Protein AF-A0A4Z0D4N6-F1 (afdb_monomer_lite)

Organism: NCBI:txid2562294

Secondary structure (DSSP, 8-state):
-HHHHHHHHHTT--SSHHHHHHHHT--HHHHHHHHHHHHHTTSB----------S--TT--GGG----------B-HHHHHHHHT-

Foldseek 3Di:
DLLVLLVCLVVLVDQALVSVCVVVVHDSVVSVVSVVVCVVVQQWDPPPPPPPVPDDDPDDDPPDDPPPPSRSTHTDPVNVVVNVVD

Radius of gyration: 14.97 Å; chains: 1; bounding box: 24×28×47 Å

Structure (mmCIF, N/CA/C/O backbone):
data_AF-A0A4Z0D4N6-F1
#
_entry.id   AF-A0A4Z0D4N6-F1
#
loop_
_atom_site.group_PDB
_atom_site.id
_atom_site.type_symbol
_atom_site.label_atom_id
_atom_site.label_alt_id
_atom_site.label_comp_id
_atom_site.label_asym_id
_atom_site.label_entity_id
_atom_site.label_seq_id
_atom_site.pdbx_PDB_ins_code
_atom_site.Cartn_x
_atom_site.Cartn_y
_atom_site.Cartn_z
_atom_site.occupancy
_atom_site.B_iso_or_equiv
_atom_site.auth_seq_id
_atom_site.auth_comp_id
_atom_site.auth_asym_id
_atom_site.auth_atom_id
_atom_site.pdbx_PDB_model_num
ATOM 1 N N . MET A 1 1 ? 3.484 6.091 7.154 1.00 72.69 1 MET A N 1
ATOM 2 C CA . MET A 1 1 ? 3.858 5.223 6.012 1.00 72.69 1 MET A CA 1
ATOM 3 C C . MET A 1 1 ? 2.873 4.078 5.758 1.00 72.69 1 MET A C 1
ATOM 5 O O . MET A 1 1 ? 2.122 4.174 4.799 1.00 72.69 1 MET A O 1
ATOM 9 N N . LEU A 1 2 ? 2.784 3.030 6.596 1.00 80.50 2 LEU A N 1
ATOM 10 C CA . LEU A 1 2 ? 1.907 1.869 6.315 1.00 80.50 2 LEU A CA 1
ATOM 11 C C . LEU A 1 2 ? 0.404 2.225 6.272 1.00 80.50 2 LEU A C 1
ATOM 13 O O . LEU A 1 2 ? -0.291 1.877 5.320 1.00 80.50 2 LEU A O 1
ATOM 17 N N . LYS A 1 3 ? -0.079 2.991 7.263 1.00 85.38 3 LYS A N 1
ATOM 18 C CA . LYS A 1 3 ? -1.465 3.505 7.311 1.00 85.38 3 LYS A CA 1
ATOM 19 C C . LYS A 1 3 ? -1.798 4.375 6.094 1.00 85.38 3 LYS A C 1
ATOM 21 O O . LYS A 1 3 ? -2.872 4.247 5.519 1.00 85.38 3 LYS A O 1
ATOM 26 N N . GLU A 1 4 ? -0.879 5.254 5.708 1.00 87.19 4 GLU A N 1
ATOM 27 C CA . GLU A 1 4 ? -1.066 6.173 4.580 1.00 87.19 4 GLU A CA 1
ATOM 28 C C . GLU A 1 4 ? -1.122 5.423 3.253 1.00 87.19 4 GLU A C 1
ATOM 30 O O . GLU A 1 4 ? -2.011 5.691 2.456 1.00 87.19 4 GLU A O 1
ATOM 35 N N . CYS A 1 5 ? -0.257 4.425 3.056 1.00 86.44 5 CYS A N 1
ATOM 36 C CA . CYS A 1 5 ? -0.312 3.554 1.885 1.00 86.44 5 CYS A CA 1
ATOM 37 C C . CYS A 1 5 ? -1.673 2.846 1.775 1.00 86.44 5 CYS A C 1
ATOM 39 O O . CYS A 1 5 ? -2.334 2.930 0.744 1.00 86.44 5 CYS A O 1
ATOM 41 N N . LEU A 1 6 ? -2.157 2.240 2.867 1.00 87.12 6 LEU A N 1
ATOM 42 C CA . LEU A 1 6 ? -3.475 1.597 2.891 1.00 87.12 6 LEU A CA 1
ATOM 43 C C . LEU A 1 6 ? -4.619 2.579 2.610 1.00 87.12 6 LEU A C 1
ATOM 45 O O . LEU A 1 6 ? -5.558 2.231 1.897 1.00 87.12 6 LEU A O 1
ATOM 49 N N . LYS A 1 7 ? -4.532 3.812 3.118 1.00 87.69 7 LYS A N 1
ATOM 50 C CA . LYS A 1 7 ? -5.510 4.870 2.839 1.00 87.69 7 LYS A CA 1
ATOM 51 C C . LYS A 1 7 ? -5.506 5.271 1.361 1.00 87.69 7 LYS A C 1
ATOM 53 O O . LYS A 1 7 ? -6.566 5.306 0.746 1.00 87.69 7 LYS A O 1
ATOM 58 N N . LEU A 1 8 ? -4.328 5.484 0.776 1.00 86.62 8 LEU A N 1
ATOM 59 C CA . LEU A 1 8 ? -4.174 5.798 -0.646 1.00 86.62 8 LEU A CA 1
ATOM 60 C C . LEU A 1 8 ? -4.757 4.700 -1.545 1.00 86.62 8 LEU A C 1
ATOM 62 O O . LEU A 1 8 ? -5.410 5.007 -2.545 1.00 86.62 8 LEU A O 1
ATOM 66 N N . ILE A 1 9 ? -4.549 3.433 -1.173 1.00 86.12 9 ILE A N 1
ATOM 67 C CA . ILE A 1 9 ? -5.125 2.272 -1.861 1.00 86.12 9 ILE A CA 1
ATOM 68 C C . ILE A 1 9 ? -6.651 2.251 -1.688 1.00 86.12 9 ILE A C 1
ATOM 70 O O . ILE A 1 9 ? -7.373 2.090 -2.668 1.00 86.12 9 ILE A O 1
ATOM 74 N N . SER A 1 10 ? -7.160 2.486 -0.473 1.00 85.00 10 SER A N 1
ATOM 75 C CA . SER A 1 10 ? -8.604 2.538 -0.191 1.00 85.00 10 SER A CA 1
ATOM 76 C C . SER A 1 10 ? -9.341 3.607 -0.990 1.00 85.00 10 SER A C 1
ATOM 78 O O . SER A 1 10 ? -10.501 3.418 -1.343 1.00 85.00 10 SER A O 1
ATOM 80 N N . GLU A 1 11 ? -8.694 4.744 -1.225 1.00 84.44 11 GLU A N 1
ATOM 81 C CA . GLU A 1 11 ? -9.252 5.871 -1.972 1.00 84.44 11 GLU A CA 1
ATOM 82 C C . GLU A 1 11 ? -9.184 5.651 -3.494 1.00 84.44 11 GLU A C 1
ATOM 84 O O . GLU A 1 11 ? -9.648 6.497 -4.255 1.00 84.44 11 GLU A O 1
ATOM 89 N N . GLY A 1 12 ? -8.575 4.551 -3.960 1.00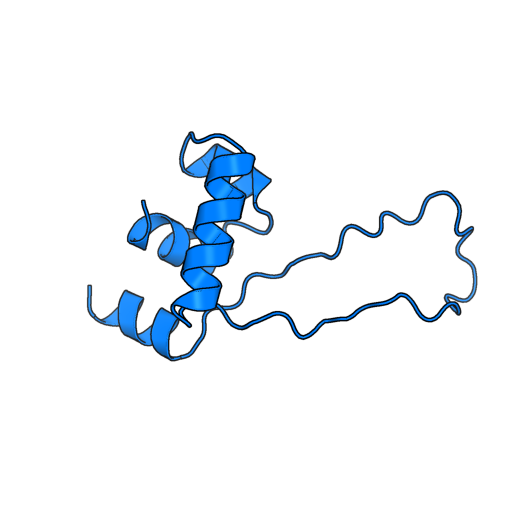 78.12 12 GLY A N 1
ATOM 90 C CA . GLY A 1 12 ? -8.324 4.306 -5.385 1.00 78.12 12 GLY A CA 1
ATOM 91 C C . GLY A 1 12 ? -7.339 5.304 -6.005 1.00 78.12 12 GLY A C 1
ATOM 92 O O . GLY A 1 12 ? -7.264 5.437 -7.227 1.00 78.12 12 GLY A O 1
ATOM 93 N N . SER A 1 13 ? -6.591 6.023 -5.162 1.00 74.69 13 SER A N 1
ATOM 94 C CA . SER A 1 13 ? -5.680 7.100 -5.554 1.00 74.69 13 SER A CA 1
ATOM 95 C C . SER A 1 13 ? -4.347 6.598 -6.110 1.00 74.69 13 SER A C 1
ATOM 97 O O . SER A 1 13 ? -3.582 7.397 -6.650 1.00 74.69 13 SER A O 1
ATOM 99 N N . VAL A 1 14 ? -4.040 5.310 -5.950 1.00 78.75 14 VAL A N 1
ATOM 100 C CA . VAL A 1 14 ? -2.795 4.680 -6.407 1.00 78.75 14 VAL A CA 1
ATOM 101 C C . VAL A 1 14 ? -3.105 3.402 -7.174 1.00 78.75 14 VAL A C 1
ATOM 103 O O . VAL A 1 14 ? -3.953 2.617 -6.756 1.00 78.75 14 VAL A O 1
ATOM 106 N N . LYS A 1 15 ? -2.423 3.204 -8.307 1.00 73.12 15 LYS A N 1
ATOM 107 C CA . LYS A 1 15 ? -2.608 2.035 -9.185 1.00 73.12 15 LYS A CA 1
ATOM 108 C C . LYS A 1 15 ? -1.302 1.288 -9.462 1.00 73.12 15 LYS A C 1
ATOM 110 O O . LYS A 1 15 ? -1.292 0.335 -10.229 1.00 73.12 15 LYS A O 1
ATOM 115 N N . SER A 1 16 ? -0.192 1.746 -8.886 1.00 79.75 16 SER A N 1
ATOM 116 C CA . SER A 1 16 ? 1.138 1.170 -9.080 1.00 79.75 16 SER A CA 1
ATOM 117 C C . SER A 1 16 ? 2.071 1.504 -7.910 1.00 79.75 16 SER A C 1
ATOM 119 O O . SER A 1 16 ? 1.824 2.465 -7.175 1.00 79.75 16 SER A O 1
ATOM 121 N N . ALA A 1 17 ? 3.160 0.741 -7.756 1.00 82.81 17 ALA A N 1
ATOM 122 C CA . ALA A 1 17 ? 4.231 1.052 -6.803 1.00 82.81 17 ALA A CA 1
ATOM 123 C C . ALA A 1 17 ? 4.816 2.450 -7.053 1.00 82.81 17 ALA A C 1
ATOM 125 O O . ALA A 1 17 ? 5.022 3.217 -6.117 1.00 82.81 17 ALA A O 1
ATOM 126 N N . LYS A 1 18 ? 4.942 2.847 -8.325 1.00 84.06 18 LYS A N 1
ATOM 127 C CA . LYS A 1 18 ? 5.364 4.191 -8.736 1.00 84.06 18 LYS A CA 1
ATOM 128 C C . LYS A 1 18 ? 4.442 5.301 -8.218 1.00 84.06 18 LYS A C 1
ATOM 130 O O . LYS A 1 18 ? 4.923 6.359 -7.813 1.00 84.06 18 LYS A O 1
ATOM 135 N N . ASP A 1 19 ? 3.125 5.088 -8.217 1.00 85.62 19 ASP A N 1
ATOM 136 C CA . ASP A 1 19 ? 2.180 6.071 -7.667 1.00 85.62 19 ASP A CA 1
ATOM 137 C C . ASP A 1 19 ? 2.317 6.189 -6.146 1.00 85.62 19 ASP A C 1
ATOM 139 O O . ASP A 1 19 ? 2.257 7.293 -5.603 1.00 85.62 19 ASP A O 1
ATOM 143 N N . ILE A 1 20 ? 2.533 5.060 -5.465 1.00 88.50 20 ILE A N 1
ATOM 144 C CA . ILE A 1 20 ? 2.783 5.014 -4.019 1.00 88.50 20 ILE A CA 1
ATOM 145 C C . ILE A 1 20 ? 4.089 5.741 -3.691 1.00 88.50 20 ILE A C 1
ATOM 147 O O . ILE A 1 20 ? 4.086 6.615 -2.826 1.00 88.50 20 ILE A O 1
ATOM 151 N N . ALA A 1 21 ? 5.163 5.454 -4.428 1.00 90.38 21 ALA A N 1
ATOM 152 C CA . ALA A 1 21 ? 6.466 6.095 -4.291 1.00 90.38 21 ALA A CA 1
ATOM 153 C C . ALA A 1 21 ? 6.361 7.620 -4.405 1.00 90.38 21 ALA A C 1
ATOM 155 O O . ALA A 1 21 ? 6.793 8.351 -3.515 1.00 90.38 21 ALA A O 1
ATOM 156 N N . LYS A 1 22 ? 5.671 8.111 -5.444 1.00 90.56 22 LYS A N 1
ATOM 157 C CA . LYS A 1 22 ? 5.431 9.547 -5.643 1.00 90.56 22 LYS A CA 1
ATOM 158 C C . LYS A 1 22 ? 4.615 10.177 -4.519 1.00 90.56 22 LYS A C 1
ATOM 160 O O . LYS A 1 22 ? 4.950 11.267 -4.070 1.00 90.56 22 LYS A O 1
ATOM 165 N N . LYS A 1 23 ? 3.530 9.530 -4.083 1.00 89.38 23 LYS A N 1
ATOM 166 C CA . LYS A 1 23 ? 2.640 10.100 -3.059 1.00 89.38 23 LYS A CA 1
ATOM 167 C C . LYS A 1 23 ? 3.231 10.063 -1.655 1.00 89.38 23 LYS A C 1
ATOM 169 O O . LYS A 1 23 ? 2.915 10.942 -0.861 1.00 89.38 23 LYS A O 1
ATOM 174 N N . LEU A 1 24 ? 4.059 9.066 -1.353 1.00 89.50 24 LEU A N 1
ATOM 175 C CA . LEU A 1 24 ? 4.745 8.935 -0.066 1.00 89.50 24 LEU A CA 1
ATOM 176 C C . LEU A 1 24 ? 6.153 9.547 -0.073 1.00 89.50 24 LEU A C 1
ATOM 178 O O . LEU A 1 24 ? 6.791 9.576 0.974 1.00 89.50 24 LEU A O 1
ATOM 182 N N . ASN A 1 25 ? 6.611 10.061 -1.220 1.00 92.38 25 ASN A N 1
ATOM 183 C CA . ASN A 1 25 ? 7.945 10.628 -1.423 1.00 92.38 25 ASN A CA 1
ATOM 184 C C . ASN A 1 25 ? 9.078 9.661 -1.014 1.00 92.38 25 ASN A C 1
ATOM 186 O O . ASN A 1 25 ? 10.016 10.048 -0.318 1.00 92.38 25 ASN A O 1
ATOM 190 N N . ILE A 1 26 ? 8.958 8.401 -1.440 1.00 91.25 26 ILE A N 1
ATOM 191 C CA . ILE A 1 26 ? 9.934 7.316 -1.233 1.00 91.25 26 ILE A CA 1
ATOM 192 C C . ILE A 1 26 ? 10.432 6.788 -2.584 1.00 91.25 26 ILE A C 1
ATOM 194 O O . ILE A 1 26 ? 9.867 7.125 -3.628 1.00 91.25 26 ILE A O 1
ATOM 198 N N . SER A 1 27 ? 11.479 5.962 -2.581 1.00 92.06 27 SER A N 1
ATOM 199 C CA . SER A 1 27 ? 11.929 5.281 -3.802 1.00 92.06 27 SER A CA 1
ATOM 200 C C . SER A 1 27 ? 10.922 4.226 -4.287 1.00 92.06 27 SER A C 1
ATOM 202 O O . SER A 1 27 ? 10.081 3.743 -3.525 1.00 92.06 27 SER A O 1
ATOM 204 N N . GLU A 1 28 ? 10.991 3.873 -5.575 1.00 85.56 28 GLU A N 1
ATOM 205 C CA . GLU A 1 28 ? 10.147 2.808 -6.141 1.00 85.56 28 GLU A CA 1
ATOM 206 C C . GLU A 1 28 ? 10.445 1.458 -5.458 1.00 85.56 28 GLU A C 1
ATOM 208 O O . GLU A 1 28 ? 9.506 0.772 -5.064 1.00 85.56 28 GLU A O 1
ATOM 213 N N . ASP A 1 29 ? 11.719 1.158 -5.172 1.00 87.56 29 ASP A N 1
ATOM 214 C CA . ASP A 1 29 ? 12.135 -0.048 -4.438 1.00 87.56 29 ASP A CA 1
ATOM 215 C C . ASP A 1 29 ? 11.537 -0.117 -3.020 1.00 87.56 29 ASP A C 1
ATOM 217 O O . ASP A 1 29 ? 11.063 -1.164 -2.573 1.00 87.56 29 ASP A O 1
ATOM 221 N N . GLU A 1 30 ? 11.509 1.007 -2.296 1.00 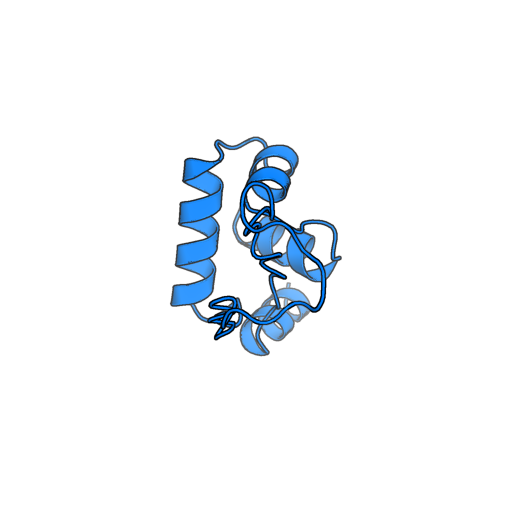88.12 30 GLU A N 1
ATOM 222 C CA . GLU A 1 30 ? 10.865 1.081 -0.980 1.00 88.12 30 GLU A CA 1
ATOM 223 C C . GLU A 1 30 ? 9.347 0.897 -1.067 1.00 88.12 30 GLU A C 1
ATOM 225 O O . GLU A 1 30 ? 8.744 0.283 -0.181 1.00 88.12 30 GLU A O 1
ATOM 230 N N . ALA A 1 31 ? 8.714 1.419 -2.121 1.00 89.06 31 ALA A N 1
ATOM 231 C CA . ALA A 1 31 ? 7.287 1.236 -2.347 1.00 89.06 31 ALA A CA 1
ATOM 232 C C . ALA A 1 31 ? 6.947 -0.232 -2.643 1.00 89.06 31 ALA A C 1
ATOM 234 O O . ALA A 1 31 ? 5.965 -0.737 -2.093 1.00 89.06 31 ALA A O 1
ATOM 235 N N . ASP A 1 32 ? 7.764 -0.926 -3.437 1.00 87.62 32 ASP A N 1
ATOM 236 C CA . ASP A 1 32 ? 7.607 -2.359 -3.705 1.00 87.62 32 ASP A CA 1
ATOM 237 C C . ASP A 1 32 ? 7.761 -3.194 -2.428 1.00 87.62 32 ASP A C 1
ATOM 239 O O . ASP A 1 32 ? 6.871 -3.982 -2.096 1.00 87.62 32 ASP A O 1
ATOM 243 N N . LEU A 1 33 ? 8.805 -2.945 -1.628 1.00 90.19 33 LEU A N 1
ATOM 244 C CA . LEU A 1 33 ? 8.978 -3.607 -0.327 1.00 90.19 33 LEU A CA 1
ATOM 245 C C . LEU A 1 33 ? 7.785 -3.366 0.610 1.00 90.19 33 LEU A C 1
ATOM 247 O O . LEU A 1 33 ? 7.336 -4.273 1.317 1.00 90.19 33 LEU A O 1
ATOM 251 N N . LEU A 1 34 ? 7.241 -2.146 0.618 1.00 89.06 34 LEU A N 1
ATOM 252 C CA . LEU A 1 34 ? 6.069 -1.803 1.420 1.00 89.06 34 LEU A CA 1
ATOM 253 C C . LEU A 1 34 ? 4.825 -2.582 0.971 1.00 89.06 34 LEU A C 1
ATOM 255 O O . LEU A 1 34 ? 4.072 -3.072 1.817 1.00 89.06 34 LEU A O 1
ATOM 259 N N . ILE A 1 35 ? 4.605 -2.706 -0.338 1.00 87.31 35 ILE A N 1
ATOM 260 C CA . ILE A 1 35 ? 3.511 -3.500 -0.907 1.00 87.31 35 ILE A CA 1
ATOM 261 C C . ILE A 1 35 ? 3.665 -4.972 -0.521 1.00 87.31 35 ILE A C 1
ATOM 263 O O . ILE A 1 35 ? 2.687 -5.590 -0.092 1.00 87.31 35 ILE A O 1
ATOM 267 N N . ASP A 1 36 ? 4.867 -5.535 -0.644 1.00 87.44 36 ASP A N 1
ATOM 268 C CA . ASP A 1 36 ? 5.126 -6.933 -0.296 1.00 87.44 36 ASP A CA 1
ATOM 269 C C . ASP A 1 3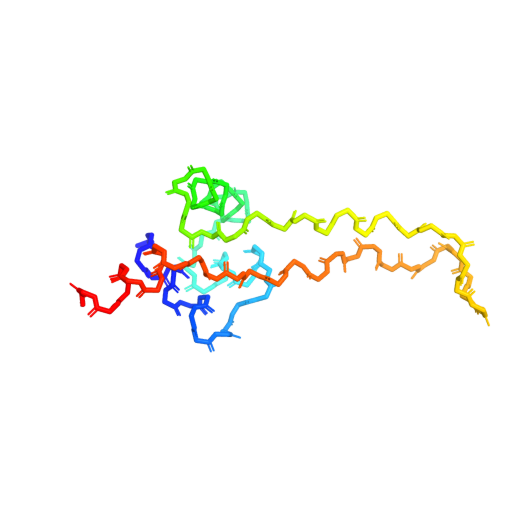6 ? 4.864 -7.207 1.184 1.00 87.44 36 ASP A C 1
ATOM 271 O O . ASP A 1 36 ? 4.151 -8.155 1.528 1.00 87.44 36 ASP A O 1
ATOM 275 N N . HIS A 1 37 ? 5.319 -6.322 2.073 1.00 89.56 37 HIS A N 1
ATOM 276 C CA . HIS A 1 37 ? 4.981 -6.407 3.491 1.00 89.56 37 HIS A CA 1
ATOM 277 C C . HIS A 1 37 ? 3.466 -6.353 3.723 1.00 89.56 37 HIS A C 1
ATOM 279 O O . HIS A 1 37 ? 2.924 -7.169 4.469 1.00 89.56 37 HIS A O 1
ATOM 285 N N . LEU A 1 38 ? 2.743 -5.445 3.060 1.00 88.12 38 LEU A N 1
ATOM 286 C CA . LEU A 1 38 ? 1.286 -5.350 3.183 1.00 88.12 38 LEU A CA 1
ATOM 287 C C . LEU A 1 38 ? 0.563 -6.620 2.702 1.00 88.12 38 LEU A C 1
ATOM 289 O O . LEU A 1 38 ? -0.415 -7.042 3.332 1.00 88.12 38 LEU A O 1
ATOM 293 N N . LYS A 1 39 ? 1.050 -7.257 1.630 1.00 87.19 39 LYS A N 1
ATOM 294 C CA . LYS A 1 39 ? 0.557 -8.555 1.139 1.00 87.19 39 LYS A CA 1
ATOM 295 C C . LYS A 1 39 ? 0.846 -9.679 2.135 1.00 87.19 39 LYS A C 1
ATOM 297 O O . LYS A 1 39 ? -0.055 -10.451 2.459 1.00 87.19 39 LYS A O 1
ATOM 302 N N . GLN A 1 40 ? 2.069 -9.764 2.661 1.00 88.38 40 GLN A N 1
ATOM 303 C CA . GLN A 1 40 ? 2.465 -10.775 3.651 1.00 88.38 40 GLN A CA 1
ATOM 304 C C . GLN A 1 40 ? 1.673 -10.651 4.956 1.00 88.38 40 GLN A C 1
ATOM 306 O O . GLN A 1 40 ? 1.256 -11.651 5.536 1.00 88.38 40 GLN A O 1
ATOM 311 N N . MET A 1 41 ? 1.393 -9.420 5.384 1.00 89.00 41 MET A N 1
ATOM 312 C CA . MET A 1 41 ? 0.556 -9.139 6.550 1.00 89.00 41 MET A CA 1
ATOM 313 C C . MET A 1 41 ? -0.940 -9.389 6.301 1.00 89.00 41 MET A C 1
ATOM 315 O O . MET A 1 41 ? -1.737 -9.334 7.246 1.00 89.00 41 MET A O 1
ATOM 319 N N . GLY A 1 42 ? -1.334 -9.651 5.052 1.00 88.25 42 GLY A N 1
ATOM 320 C CA . GLY A 1 42 ? -2.710 -9.916 4.649 1.00 88.25 42 GLY A CA 1
ATOM 321 C C . GLY A 1 42 ? -3.598 -8.676 4.649 1.00 88.25 42 GLY A C 1
ATOM 322 O O . GLY A 1 42 ? -4.803 -8.812 4.839 1.00 88.25 42 GLY A O 1
ATOM 323 N N . TYR A 1 43 ? -3.035 -7.474 4.499 1.00 89.00 43 TYR A N 1
ATOM 324 C CA . TYR A 1 43 ? -3.810 -6.237 4.329 1.00 89.00 43 TYR A CA 1
ATOM 325 C C . TYR A 1 43 ? -4.215 -5.987 2.875 1.00 89.00 43 TYR A C 1
ATOM 327 O O . TYR A 1 43 ? -5.231 -5.337 2.625 1.00 89.00 43 TYR A O 1
ATOM 335 N N . LEU A 1 44 ? -3.439 -6.520 1.934 1.00 86.50 44 LEU A N 1
ATOM 336 C CA . LEU A 1 44 ? -3.772 -6.555 0.516 1.00 86.50 44 LEU A CA 1
ATOM 337 C C . LEU A 1 44 ? -4.183 -7.968 0.127 1.00 86.50 44 LEU A C 1
ATOM 339 O O . LEU A 1 44 ? -3.630 -8.946 0.638 1.00 86.50 44 LEU A O 1
ATOM 343 N N . GLU A 1 45 ? -5.157 -8.070 -0.769 1.00 81.25 45 GLU A N 1
ATOM 344 C CA . GLU A 1 45 ? -5.415 -9.325 -1.457 1.00 81.25 45 GLU A CA 1
ATOM 345 C C . GLU A 1 45 ? -4.199 -9.654 -2.325 1.00 81.25 45 GLU A C 1
ATOM 347 O O . GLU A 1 45 ? -3.617 -8.787 -2.981 1.00 81.25 45 GLU A O 1
ATOM 352 N N . LYS A 1 46 ? -3.767 -10.915 -2.289 1.00 63.00 46 LYS A N 1
ATOM 353 C CA . LYS A 1 46 ? -2.775 -11.394 -3.244 1.00 63.00 46 LYS A CA 1
ATOM 354 C C . LYS A 1 46 ? -3.478 -11.440 -4.594 1.00 63.00 46 LYS A C 1
ATOM 356 O O . LYS A 1 46 ? -4.426 -12.207 -4.744 1.00 63.00 46 LYS A O 1
ATOM 361 N N . ASP A 1 47 ? -3.033 -10.619 -5.538 1.00 56.84 47 ASP A N 1
ATOM 362 C CA . ASP A 1 47 ? -3.373 -10.781 -6.948 1.00 56.84 47 ASP A CA 1
ATOM 363 C C . ASP A 1 47 ? -3.010 -12.224 -7.344 1.00 56.84 47 ASP A C 1
ATOM 365 O O . ASP A 1 47 ? -1.842 -12.558 -7.512 1.00 56.84 47 ASP A O 1
ATOM 369 N N . MET A 1 48 ? -4.017 -13.101 -7.425 1.00 44.53 48 MET A N 1
ATOM 370 C CA . MET A 1 48 ? -3.934 -14.391 -8.128 1.00 44.53 48 MET A CA 1
ATOM 371 C C . MET A 1 48 ? -4.176 -14.200 -9.629 1.00 44.53 48 MET A C 1
ATOM 373 O O . MET A 1 48 ? -4.561 -15.116 -10.348 1.00 44.53 48 MET A O 1
ATOM 377 N N . SER A 1 49 ? -4.004 -12.980 -10.114 1.00 43.06 49 SER A N 1
ATOM 378 C CA . SER A 1 49 ? -3.952 -12.641 -11.521 1.00 43.06 49 SER A CA 1
ATOM 379 C C . SER A 1 49 ? -2.562 -13.014 -12.030 1.00 43.06 49 SER A C 1
ATOM 381 O O . SER A 1 49 ? -1.772 -12.166 -12.441 1.00 43.06 49 SER A O 1
ATOM 383 N N . ASP A 1 50 ? -2.310 -14.324 -12.089 1.00 39.22 50 ASP A N 1
ATOM 384 C CA . ASP A 1 50 ? -1.554 -14.921 -13.185 1.00 39.22 50 ASP A CA 1
ATOM 385 C C . ASP A 1 50 ? -2.311 -14.617 -14.492 1.00 39.22 50 ASP A C 1
ATOM 387 O O . ASP A 1 50 ? -2.787 -15.508 -15.190 1.00 39.22 50 ASP A O 1
ATOM 391 N N . PHE A 1 51 ? -2.429 -13.341 -14.876 1.00 42.47 51 PHE A N 1
ATOM 392 C CA . PHE A 1 51 ? -2.641 -12.981 -16.272 1.00 42.47 51 PHE A CA 1
ATOM 393 C C . PHE A 1 51 ? -1.304 -13.193 -16.983 1.00 42.47 51 PHE A C 1
ATOM 395 O O . PHE A 1 51 ? -0.683 -12.275 -17.517 1.00 42.47 51 PHE A O 1
ATOM 402 N N . SER A 1 52 ? -0.860 -14.450 -16.994 1.00 42.72 52 SER A N 1
ATOM 403 C CA . SER A 1 52 ? -0.131 -14.953 -18.135 1.00 42.72 52 SER A CA 1
ATOM 404 C C . SER A 1 52 ? -1.064 -14.714 -19.319 1.00 42.72 52 SER A C 1
ATOM 406 O O . SER A 1 52 ? -2.192 -15.201 -19.373 1.00 42.72 52 SER A O 1
ATOM 408 N N . CYS A 1 53 ? -0.674 -13.806 -20.209 1.00 46.75 53 CYS A N 1
ATOM 409 C CA . CYS A 1 53 ? -1.383 -13.631 -21.461 1.00 46.75 53 CYS A CA 1
ATOM 410 C C . CYS A 1 53 ? -1.231 -14.955 -22.215 1.00 46.75 53 CYS A C 1
ATOM 412 O O . CYS A 1 53 ? -0.227 -15.172 -22.891 1.00 46.75 53 CYS A O 1
ATOM 414 N N . GLU A 1 54 ? -2.208 -15.853 -22.080 1.00 47.31 54 GLU A N 1
ATOM 415 C CA . GLU A 1 54 ? -2.310 -17.107 -22.828 1.00 47.31 54 GLU A CA 1
ATOM 416 C C . GLU A 1 54 ? -2.716 -16.814 -24.289 1.00 47.31 54 GLU A C 1
ATOM 418 O O . GLU A 1 54 ? -3.694 -17.314 -24.834 1.00 47.31 54 GLU A O 1
ATOM 423 N N . GLY A 1 55 ? -1.971 -15.918 -24.937 1.00 49.09 55 GLY A N 1
ATOM 424 C CA . GLY A 1 55 ? -1.618 -16.026 -26.343 1.00 49.09 55 GLY A CA 1
ATOM 425 C C . GLY A 1 55 ? -2.722 -16.019 -27.398 1.00 49.09 55 GLY A C 1
ATOM 426 O O . GLY A 1 55 ? -2.458 -16.564 -28.465 1.00 49.09 55 GLY A O 1
ATOM 427 N N . LYS A 1 56 ? -3.909 -15.423 -27.197 1.00 46.22 56 LYS A N 1
ATOM 428 C CA . LYS A 1 56 ? -4.886 -15.212 -28.295 1.00 46.22 56 LYS A CA 1
ATOM 429 C C . LYS A 1 56 ? -5.700 -13.917 -28.168 1.00 46.22 56 LYS A C 1
ATOM 431 O O . LYS A 1 56 ? -6.920 -13.949 -28.051 1.00 46.22 56 LYS A O 1
ATOM 436 N N . CYS A 1 57 ? -5.047 -12.756 -28.249 1.00 52.12 57 CYS A N 1
ATOM 437 C CA . CYS A 1 57 ? -5.759 -11.518 -28.587 1.00 52.12 57 CYS A CA 1
ATOM 438 C C . CYS A 1 57 ? -5.878 -11.421 -30.118 1.00 52.12 57 CYS A C 1
ATOM 440 O O . CYS A 1 57 ? -4.867 -11.463 -30.819 1.00 52.12 57 CYS A O 1
ATOM 442 N N . PHE A 1 58 ? -7.108 -11.323 -30.627 1.00 49.28 58 PHE A N 1
ATOM 443 C CA . PHE A 1 58 ? -7.512 -11.394 -32.043 1.00 49.28 58 PHE A CA 1
ATOM 444 C C . PHE A 1 58 ? -7.061 -10.177 -32.894 1.00 49.28 58 PHE A C 1
ATOM 446 O O . PHE A 1 58 ? -7.852 -9.589 -33.626 1.00 49.28 58 PHE A O 1
ATOM 453 N N . GLY A 1 59 ? -5.789 -9.774 -32.800 1.00 55.66 59 GLY A N 1
ATOM 454 C CA . GLY A 1 59 ? -5.231 -8.67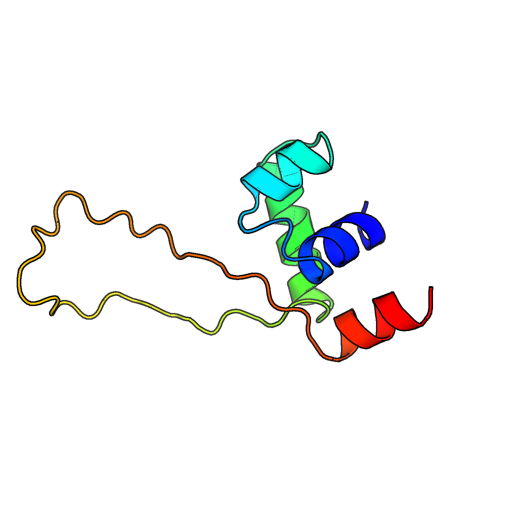7 -33.604 1.00 55.66 59 GLY A CA 1
ATOM 455 C C . GLY A 1 59 ? -4.058 -7.899 -33.001 1.00 55.66 59 GLY A C 1
ATOM 456 O O . GLY A 1 59 ? -3.701 -6.858 -33.545 1.00 55.66 59 GLY A O 1
ATOM 457 N N . CYS A 1 60 ? -3.452 -8.343 -31.894 1.00 50.34 60 CYS A N 1
ATOM 458 C CA . CYS A 1 60 ? -2.372 -7.591 -31.247 1.00 50.34 60 CYS A CA 1
ATOM 459 C C . CYS A 1 60 ? -0.989 -8.116 -31.673 1.00 50.34 60 CYS A C 1
ATOM 461 O O . CYS A 1 60 ? -0.664 -9.277 -31.424 1.00 50.34 60 CYS A O 1
ATOM 463 N N . ASN A 1 61 ? -0.158 -7.269 -32.293 1.00 49.56 61 ASN A N 1
ATOM 464 C CA . ASN A 1 61 ? 1.256 -7.573 -32.530 1.00 49.56 61 ASN A CA 1
ATOM 465 C C . ASN A 1 61 ? 1.979 -7.650 -31.175 1.00 49.56 61 ASN A C 1
ATOM 467 O O . ASN A 1 61 ? 2.157 -6.642 -30.492 1.00 49.56 61 ASN A O 1
ATOM 471 N N . LEU A 1 62 ? 2.396 -8.859 -30.797 1.00 50.19 62 LEU A N 1
ATOM 472 C CA . LEU A 1 62 ? 2.943 -9.210 -29.480 1.00 50.19 62 LEU A CA 1
ATOM 473 C C . LEU A 1 62 ? 4.205 -8.413 -29.077 1.00 50.19 62 LEU A C 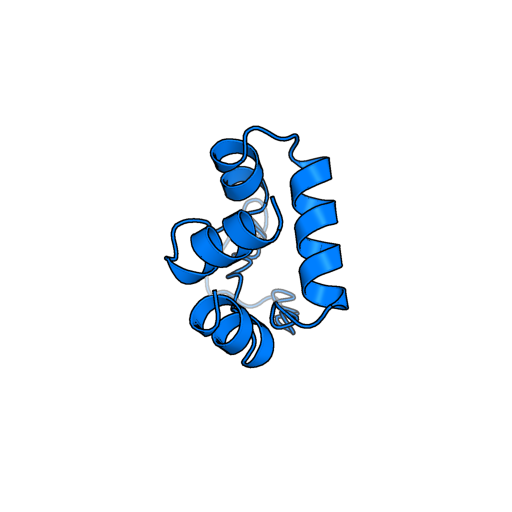1
ATOM 475 O O . LEU A 1 62 ? 4.581 -8.417 -27.912 1.00 50.19 62 LEU A O 1
ATOM 479 N N . ALA A 1 63 ? 4.846 -7.709 -30.014 1.00 52.62 63 ALA A N 1
ATOM 480 C CA . ALA A 1 63 ? 6.100 -6.986 -29.797 1.00 52.62 63 ALA A CA 1
ATOM 481 C C . ALA A 1 63 ? 5.988 -5.762 -28.867 1.00 52.62 63 ALA A C 1
ATOM 483 O O . ALA A 1 63 ? 7.005 -5.300 -28.363 1.00 52.62 63 ALA A O 1
ATOM 484 N N . ASN A 1 64 ? 4.784 -5.221 -28.647 1.00 46.78 64 ASN A N 1
ATOM 485 C CA . ASN A 1 64 ? 4.613 -3.979 -27.886 1.00 46.78 64 ASN A CA 1
ATOM 486 C C . ASN A 1 64 ? 3.380 -3.992 -26.976 1.00 46.78 64 ASN A C 1
ATOM 488 O O . ASN A 1 64 ? 2.843 -2.931 -26.659 1.00 46.78 64 ASN A O 1
ATOM 492 N N . CYS A 1 65 ? 2.901 -5.176 -26.579 1.00 45.78 65 CYS A N 1
ATOM 493 C CA . CYS A 1 65 ? 1.911 -5.265 -25.516 1.00 45.78 65 CYS A CA 1
ATOM 494 C C . CYS A 1 65 ? 2.648 -4.953 -24.213 1.00 45.78 65 CYS A C 1
ATOM 496 O O . CYS A 1 65 ? 3.489 -5.760 -23.811 1.00 45.78 65 CYS A O 1
ATOM 498 N N . PRO A 1 66 ? 2.406 -3.800 -23.562 1.00 47.81 66 PRO A N 1
ATOM 499 C CA . PRO A 1 66 ? 2.903 -3.641 -22.219 1.00 47.81 66 PRO A CA 1
ATOM 500 C C . PRO A 1 66 ? 2.167 -4.700 -21.404 1.00 47.81 66 PRO A C 1
ATOM 502 O O . PRO A 1 66 ? 0.990 -4.545 -21.085 1.00 47.81 66 PRO A O 1
ATOM 505 N N . THR A 1 67 ? 2.864 -5.768 -21.029 1.00 46.69 67 THR A N 1
ATOM 506 C CA . THR A 1 67 ? 2.548 -6.594 -19.859 1.00 46.69 67 THR A CA 1
ATOM 507 C C . THR A 1 67 ? 2.704 -5.750 -18.590 1.00 46.69 67 THR A C 1
ATOM 509 O O . THR A 1 67 ? 3.271 -6.183 -17.595 1.00 46.69 67 THR A O 1
ATOM 512 N N . ASN A 1 68 ? 2.219 -4.506 -18.616 1.00 44.28 68 ASN A N 1
ATOM 513 C CA . ASN A 1 68 ? 1.882 -3.754 -17.436 1.00 44.28 68 ASN A CA 1
ATOM 514 C C . ASN A 1 68 ? 0.637 -4.441 -16.912 1.00 44.28 68 ASN A C 1
ATOM 516 O O . ASN A 1 68 ? -0.486 -4.019 -17.185 1.00 44.28 68 ASN A O 1
ATOM 520 N N . SER A 1 69 ? 0.856 -5.546 -16.205 1.00 43.94 69 SER A N 1
ATOM 521 C CA . SER A 1 69 ? -0.068 -6.060 -15.216 1.00 43.94 69 SER A CA 1
ATOM 522 C C . SER A 1 69 ? -0.596 -4.835 -14.481 1.00 43.94 69 SER A C 1
ATOM 524 O O . SER A 1 69 ? 0.157 -4.144 -13.792 1.00 43.94 69 SER A O 1
ATOM 526 N N . ILE A 1 70 ? -1.85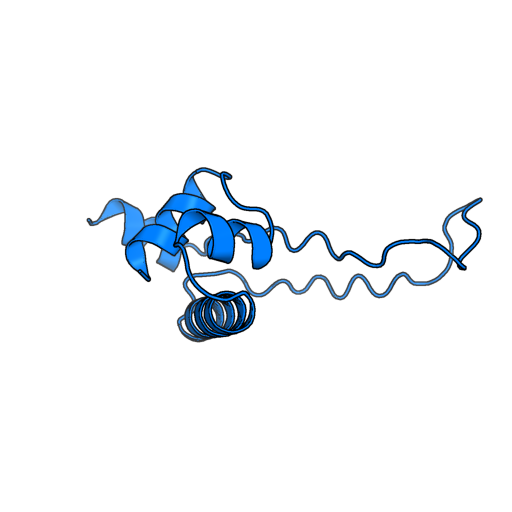2 -4.471 -14.729 1.00 47.28 70 ILE A N 1
ATOM 527 C CA . ILE A 1 70 ? -2.507 -3.398 -13.993 1.00 47.28 70 ILE A CA 1
ATOM 528 C C . ILE A 1 70 ? -2.757 -4.014 -12.620 1.00 47.28 70 ILE A C 1
ATOM 530 O O . ILE A 1 70 ? -3.819 -4.584 -12.378 1.00 47.28 70 ILE A O 1
ATOM 534 N N . ILE A 1 71 ? -1.723 -4.014 -11.772 1.00 53.41 71 ILE A N 1
ATOM 535 C CA . ILE A 1 71 ? -1.787 -4.512 -10.401 1.00 53.41 71 ILE A CA 1
ATOM 536 C C . ILE A 1 71 ? -2.779 -3.599 -9.698 1.00 53.41 71 ILE A C 1
ATOM 538 O O . ILE A 1 71 ? -2.472 -2.470 -9.315 1.00 53.41 71 ILE A O 1
ATOM 542 N N . THR A 1 72 ? -4.020 -4.056 -9.619 1.00 63.59 72 THR A N 1
ATOM 543 C CA . THR A 1 72 ? -5.089 -3.282 -9.015 1.00 63.59 72 THR A CA 1
ATOM 544 C C . THR A 1 72 ? -5.064 -3.649 -7.545 1.00 63.59 72 THR A C 1
ATOM 546 O O . THR A 1 72 ? -5.684 -4.627 -7.144 1.00 63.59 72 THR A O 1
ATOM 549 N N . PHE A 1 73 ? -4.297 -2.904 -6.742 1.00 76.00 73 PHE A N 1
ATOM 550 C CA . PHE A 1 73 ? -4.193 -3.169 -5.308 1.00 76.00 73 PHE A CA 1
ATOM 551 C C . PHE A 1 73 ? -5.587 -3.186 -4.676 1.00 76.00 73 PHE A C 1
ATOM 553 O O . PHE A 1 73 ? -6.244 -2.149 -4.569 1.00 76.00 73 PHE A O 1
ATOM 560 N N . ARG A 1 74 ? -6.039 -4.363 -4.244 1.00 81.31 74 ARG A N 1
ATOM 561 C CA . ARG A 1 74 ? -7.309 -4.523 -3.540 1.00 81.31 74 ARG A CA 1
ATOM 562 C C . ARG A 1 74 ? -7.045 -4.754 -2.061 1.00 81.31 74 ARG A C 1
ATOM 564 O O . ARG A 1 74 ? -6.221 -5.585 -1.682 1.00 81.31 74 ARG A O 1
ATOM 571 N N . LEU A 1 75 ? -7.729 -3.989 -1.212 1.00 85.81 75 LEU A N 1
ATOM 572 C CA . LEU A 1 75 ? -7.687 -4.213 0.230 1.00 85.81 75 LEU A CA 1
ATOM 573 C C . LEU A 1 75 ? -8.418 -5.508 0.569 1.00 85.81 75 LEU A C 1
ATOM 575 O O . LEU A 1 75 ? -9.533 -5.732 0.102 1.00 85.81 75 LEU A O 1
ATOM 579 N N . SER A 1 76 ? -7.816 -6.315 1.436 1.00 88.56 76 SER A N 1
ATOM 580 C CA . SER A 1 76 ? -8.506 -7.449 2.049 1.00 88.56 76 SER A CA 1
ATOM 581 C C . SER A 1 76 ? -9.522 -6.967 3.093 1.00 88.56 76 SER A C 1
ATOM 583 O O . SER A 1 76 ? -9.457 -5.827 3.568 1.00 88.56 76 SER A O 1
ATOM 585 N N . ASP A 1 77 ? -10.395 -7.858 3.568 1.00 87.00 77 ASP A N 1
ATOM 586 C CA . ASP A 1 77 ? -11.284 -7.572 4.705 1.00 87.00 77 ASP A CA 1
ATOM 587 C C . ASP A 1 77 ? -10.524 -7.081 5.945 1.00 87.00 77 ASP A C 1
ATOM 589 O O . ASP A 1 77 ? -11.005 -6.219 6.686 1.00 87.00 77 ASP A O 1
ATOM 593 N N . LYS A 1 78 ? -9.312 -7.606 6.171 1.00 88.38 78 LYS A N 1
ATOM 594 C CA . LYS A 1 78 ? -8.432 -7.165 7.258 1.00 88.38 78 LYS A CA 1
ATOM 595 C C . LYS A 1 78 ? -7.948 -5.736 7.019 1.00 88.38 78 LYS A C 1
ATOM 597 O O . LYS A 1 78 ? -7.983 -4.938 7.952 1.00 88.38 78 LYS A O 1
ATOM 602 N N . GLY A 1 79 ? -7.537 -5.402 5.794 1.00 85.06 79 GLY A N 1
ATOM 603 C CA . GLY A 1 79 ? -7.159 -4.041 5.399 1.00 85.06 79 GLY A CA 1
ATOM 604 C C . GLY A 1 79 ? -8.299 -3.042 5.585 1.00 85.06 79 GLY A C 1
ATOM 605 O O . GLY A 1 79 ? -8.111 -1.997 6.206 1.00 85.06 79 GLY A O 1
ATOM 606 N N . ILE A 1 80 ? -9.507 -3.401 5.148 1.00 85.62 80 ILE A N 1
ATOM 607 C CA . ILE A 1 80 ? -10.706 -2.564 5.295 1.00 85.62 80 ILE A CA 1
ATOM 608 C C . ILE A 1 80 ? -11.043 -2.348 6.774 1.00 85.62 80 ILE A C 1
ATOM 610 O O . ILE A 1 80 ? -11.285 -1.217 7.199 1.00 85.62 80 ILE A O 1
ATOM 614 N N . LYS A 1 81 ? -11.046 -3.417 7.582 1.00 88.62 81 LYS A N 1
ATOM 615 C CA . LYS A 1 81 ? -11.273 -3.314 9.031 1.00 88.62 81 LYS A CA 1
ATOM 616 C C . LYS A 1 81 ? -10.202 -2.471 9.708 1.00 88.62 81 LYS A C 1
ATOM 618 O O . LYS A 1 81 ? -10.541 -1.705 10.602 1.00 88.62 81 LYS A O 1
ATOM 623 N N . TYR A 1 82 ? -8.943 -2.599 9.293 1.00 88.69 82 TYR A N 1
ATOM 624 C CA . TYR A 1 82 ? -7.855 -1.796 9.835 1.00 88.69 82 TYR A CA 1
ATOM 625 C C . TYR A 1 82 ? -8.124 -0.312 9.596 1.00 88.69 82 TYR A C 1
ATOM 627 O O . TYR A 1 82 ? -8.172 0.430 10.558 1.00 88.69 82 TYR A O 1
ATOM 635 N N . ILE A 1 83 ? -8.436 0.115 8.369 1.00 86.44 83 ILE A N 1
ATOM 636 C CA . ILE A 1 83 ? -8.726 1.532 8.078 1.00 86.44 83 ILE A CA 1
ATOM 637 C C . ILE A 1 83 ? -9.950 2.052 8.846 1.00 86.44 83 ILE A C 1
ATOM 639 O O . ILE A 1 83 ? -9.930 3.186 9.306 1.00 86.44 83 ILE A O 1
ATOM 643 N N . LYS A 1 84 ? -11.000 1.237 9.010 1.00 83.88 84 LYS A N 1
ATOM 644 C CA . LYS A 1 84 ? -12.227 1.632 9.727 1.00 83.88 84 LYS A CA 1
ATOM 645 C C . LYS A 1 84 ? -12.051 1.817 11.240 1.00 83.88 84 LYS A C 1
ATOM 647 O O . LYS A 1 84 ? -12.916 2.426 11.857 1.00 83.88 84 LYS A O 1
ATOM 652 N N . ASN A 1 85 ? -10.997 1.257 11.836 1.00 77.12 85 ASN A N 1
ATOM 653 C CA . ASN A 1 85 ? -10.745 1.302 13.283 1.00 77.12 85 ASN A CA 1
ATOM 654 C C . ASN A 1 85 ? -9.688 2.351 13.689 1.00 77.12 85 ASN A C 1
ATOM 656 O O . ASN A 1 85 ? -9.166 2.285 14.801 1.00 77.12 85 ASN A O 1
ATOM 660 N N . ILE A 1 86 ? -9.333 3.289 12.804 1.00 64.44 86 ILE A N 1
ATOM 661 C CA . ILE A 1 86 ? -8.314 4.332 13.044 1.00 64.44 86 ILE A CA 1
ATOM 662 C C . ILE A 1 86 ? -8.793 5.677 12.493 1.00 64.44 86 ILE A C 1
ATOM 664 O O . ILE A 1 86 ? -7.996 6.643 12.593 1.00 64.44 86 ILE A O 1
#

Sequence (86 aa):
MLKECLKLISEGSVKSAKDIAKKLNISEDEADLLIDHLKQMGYLEKDMSDFSCEGKCFGCNLANCPTNSIITFRLSDKGIKYIKNI

pLDDT: mean 73.92, std 17.77, range [39.22, 92.38]

InterPro domains:
  IPR015102 Transcriptional regulator HTH-type, FeoC [PF09012] (8-61)
  IPR036388 Winged helix-like DNA-binding domain superfamily [G3DSA:1.10.10.10] (4-55)
  IPR036390 Winged helix DNA-binding domain superfamily [SSF46785] (1-65)